Protein AF-A0A2H9LDQ8-F1 (afdb_monomer_lite)

Sequence (93 aa):
MPEIIDREKVILEIIKEYWPISALEIADHFKENVKLRKEKRKASTKYTYYLKKLINKHLVLSKRAGNSLIVWPIEVEKYRTIHQILREVKYAE

Secondary structure (DSSP, 8-state):
-----HHHHHHHHHHHHH-SEEHHHHHHHTT----SHHHHHHHHHHHHHHHHHHHHTTSEEEEEETTEEEEEETTHHHHHHHHHHHHHHHT--

Structure (mmCIF, N/CA/C/O backbone):
data_AF-A0A2H9LDQ8-F1
#
_entry.id   AF-A0A2H9LDQ8-F1
#
loop_
_atom_site.group_PDB
_atom_site.id
_atom_site.type_symbol
_atom_site.label_atom_id
_atom_site.label_alt_id
_atom_site.label_comp_id
_atom_site.label_asym_id
_atom_site.label_entity_id
_atom_site.label_seq_id
_atom_site.pdbx_PDB_ins_code
_atom_site.Cartn_x
_atom_site.Cartn_y
_atom_site.Cartn_z
_atom_site.occupancy
_atom_site.B_iso_or_equiv
_atom_site.auth_seq_id
_atom_site.auth_comp_id
_atom_site.auth_asym_id
_atom_site.auth_atom_id
_atom_site.pdbx_PDB_model_num
ATOM 1 N N . MET A 1 1 ? 2.826 21.782 4.100 1.00 46.16 1 MET A N 1
ATOM 2 C CA . MET A 1 1 ? 2.480 20.353 3.894 1.00 46.16 1 MET A CA 1
ATOM 3 C C . MET A 1 1 ? 3.460 19.787 2.877 1.00 46.16 1 MET A C 1
ATOM 5 O O . MET A 1 1 ? 3.685 20.481 1.894 1.00 46.16 1 MET A O 1
ATOM 9 N N . PRO A 1 2 ? 4.091 18.618 3.088 1.00 49.88 2 PRO A N 1
ATOM 10 C CA . PRO A 1 2 ? 5.023 18.074 2.104 1.00 49.88 2 PRO A CA 1
ATOM 11 C C . PRO A 1 2 ? 4.272 17.777 0.805 1.00 49.88 2 PRO A C 1
ATOM 13 O O . PRO A 1 2 ? 3.293 17.027 0.808 1.00 49.88 2 PRO A O 1
ATOM 16 N N . GLU A 1 3 ? 4.725 18.393 -0.282 1.00 52.50 3 GLU A N 1
ATOM 17 C CA . GLU A 1 3 ? 4.134 18.302 -1.614 1.00 52.50 3 GLU A CA 1
ATOM 18 C C . GLU A 1 3 ? 3.938 16.829 -2.003 1.00 52.50 3 GLU A C 1
ATOM 20 O O . GLU A 1 3 ? 4.867 16.014 -2.001 1.00 52.50 3 GLU A O 1
ATOM 25 N N . ILE A 1 4 ? 2.688 16.441 -2.244 1.00 58.09 4 ILE A N 1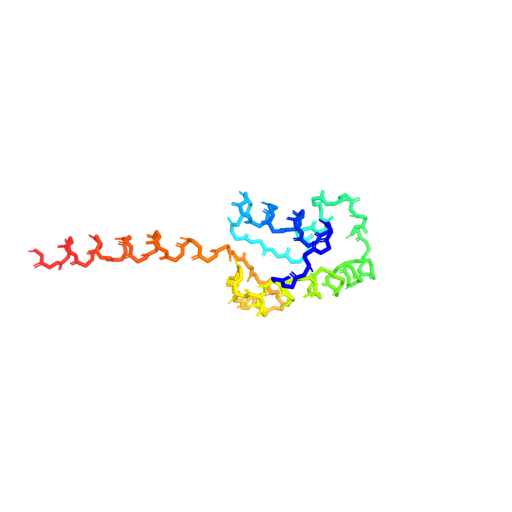
ATOM 26 C CA . ILE A 1 4 ? 2.374 15.122 -2.782 1.00 58.09 4 ILE A CA 1
ATOM 27 C C . ILE A 1 4 ? 2.518 15.251 -4.298 1.00 58.09 4 ILE A C 1
ATOM 29 O O . ILE A 1 4 ? 1.708 15.923 -4.934 1.00 58.09 4 ILE A O 1
ATOM 33 N N . ILE A 1 5 ? 3.557 14.630 -4.861 1.00 70.31 5 ILE A N 1
ATOM 34 C CA . ILE A 1 5 ? 3.756 14.525 -6.314 1.00 70.31 5 ILE A CA 1
ATOM 35 C C . ILE A 1 5 ? 2.523 13.826 -6.906 1.00 70.31 5 ILE A C 1
ATOM 37 O O . ILE A 1 5 ? 2.013 12.890 -6.290 1.00 70.31 5 ILE A O 1
ATOM 41 N N . ASP A 1 6 ? 2.053 14.222 -8.091 1.00 82.69 6 ASP A N 1
ATOM 42 C CA . ASP A 1 6 ? 0.777 13.756 -8.667 1.00 82.69 6 ASP A CA 1
ATOM 43 C C . ASP A 1 6 ? 0.588 12.234 -8.635 1.00 82.69 6 ASP A C 1
ATOM 45 O O . ASP A 1 6 ? -0.497 11.736 -8.341 1.00 82.69 6 ASP A O 1
ATOM 49 N N . ARG A 1 7 ? 1.668 11.467 -8.820 1.00 88.69 7 ARG A N 1
ATOM 50 C CA . ARG A 1 7 ? 1.617 10.002 -8.744 1.00 88.69 7 ARG A CA 1
ATOM 51 C C . ARG A 1 7 ? 1.287 9.467 -7.344 1.00 88.69 7 ARG A C 1
ATOM 53 O O . ARG A 1 7 ? 0.580 8.472 -7.244 1.00 88.69 7 ARG A O 1
ATOM 60 N N . GLU A 1 8 ? 1.769 10.095 -6.273 1.00 92.88 8 GLU A N 1
ATOM 61 C CA . GLU A 1 8 ? 1.415 9.708 -4.899 1.00 92.88 8 GLU A CA 1
ATOM 62 C C . GLU A 1 8 ? -0.063 9.998 -4.601 1.00 92.88 8 GLU A C 1
ATOM 64 O O . GLU A 1 8 ? -0.700 9.188 -3.932 1.00 92.88 8 GLU A O 1
ATOM 69 N N . LYS A 1 9 ? -0.619 11.098 -5.139 1.00 94.50 9 LYS A N 1
ATOM 70 C CA . LYS A 1 9 ? -2.054 11.412 -5.014 1.00 94.50 9 LYS A CA 1
ATOM 71 C C . LYS A 1 9 ? -2.901 10.338 -5.686 1.00 94.50 9 LYS A C 1
ATOM 73 O O . LYS A 1 9 ? -3.785 9.782 -5.050 1.00 94.50 9 LYS A O 1
ATOM 78 N N . VAL A 1 10 ? -2.580 9.991 -6.934 1.00 95.94 10 VAL A N 1
ATOM 79 C CA . VAL A 1 10 ? -3.307 8.949 -7.678 1.00 95.94 10 VAL A CA 1
ATOM 80 C C . VAL A 1 10 ? -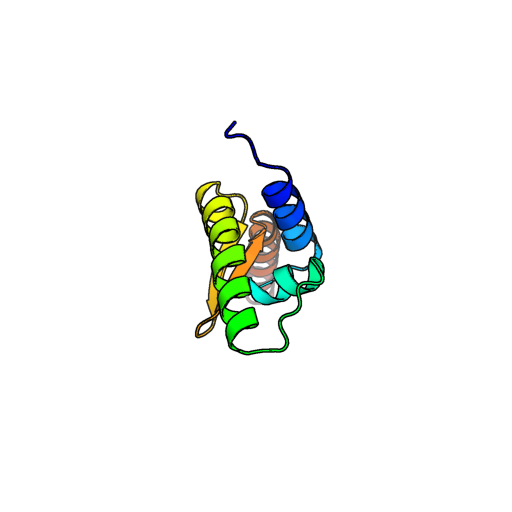3.237 7.600 -6.957 1.00 95.94 10 VAL A C 1
ATOM 82 O O . VAL A 1 10 ? -4.248 6.920 -6.833 1.00 95.94 10 VAL A O 1
ATOM 85 N N . ILE A 1 11 ? -2.066 7.220 -6.433 1.00 96.81 11 ILE A N 1
ATOM 86 C CA . ILE A 1 11 ? -1.925 5.977 -5.659 1.00 96.81 11 ILE A CA 1
ATOM 87 C C . ILE A 1 11 ? -2.783 6.015 -4.390 1.00 96.81 11 ILE A C 1
ATOM 89 O O . ILE A 1 11 ? -3.401 5.009 -4.056 1.00 96.81 11 ILE A O 1
ATOM 93 N N . LEU A 1 12 ? -2.834 7.147 -3.684 1.00 96.62 12 LEU A N 1
ATOM 94 C CA . LEU A 1 12 ? -3.674 7.285 -2.497 1.00 96.62 12 LEU A CA 1
ATOM 95 C C . LEU A 1 12 ? -5.162 7.123 -2.829 1.00 96.62 12 LEU A C 1
ATOM 97 O O . LEU A 1 12 ? -5.860 6.436 -2.090 1.00 96.62 12 LEU A O 1
ATOM 101 N N . GLU A 1 13 ? -5.635 7.701 -3.933 1.00 96.44 13 GLU A N 1
ATOM 102 C CA . GLU A 1 13 ? -7.028 7.536 -4.371 1.00 96.44 13 GLU A CA 1
ATOM 103 C C . GLU A 1 13 ? -7.343 6.076 -4.728 1.00 96.44 13 GLU A C 1
ATOM 105 O O . GLU A 1 13 ? -8.339 5.539 -4.252 1.00 96.44 13 GLU A O 1
ATOM 110 N N . ILE A 1 14 ? -6.437 5.380 -5.426 1.00 97.69 14 ILE A N 1
ATOM 111 C CA . ILE A 1 14 ? -6.571 3.932 -5.670 1.00 97.69 14 ILE A CA 1
ATOM 112 C C . ILE A 1 14 ? -6.674 3.164 -4.343 1.00 97.69 14 ILE A C 1
ATOM 114 O O . ILE A 1 14 ? -7.518 2.285 -4.197 1.00 97.69 14 ILE A O 1
ATOM 118 N N . ILE A 1 15 ? -5.847 3.496 -3.346 1.00 97.56 15 ILE A N 1
ATOM 119 C CA . ILE A 1 15 ? -5.906 2.837 -2.032 1.00 97.56 15 ILE A CA 1
ATOM 120 C C . ILE A 1 15 ? -7.244 3.110 -1.339 1.00 97.56 15 ILE A C 1
ATOM 122 O O . ILE A 1 15 ? -7.779 2.207 -0.707 1.00 97.56 15 ILE A O 1
ATOM 126 N N . LYS A 1 16 ? -7.803 4.319 -1.443 1.00 95.75 16 LYS A N 1
ATOM 127 C CA . LYS A 1 16 ? -9.099 4.653 -0.829 1.00 95.75 16 LYS A CA 1
ATOM 128 C C . LYS A 1 16 ? -10.272 3.901 -1.448 1.00 95.75 16 LYS A C 1
ATOM 130 O O . LYS A 1 16 ? -11.230 3.611 -0.738 1.00 95.75 16 LYS A O 1
ATOM 135 N N . GLU A 1 17 ? -10.192 3.582 -2.731 1.00 96.56 17 GLU A N 1
ATOM 136 C CA . GLU A 1 17 ? -11.271 2.914 -3.460 1.00 96.56 17 GLU A CA 1
ATOM 137 C C . GLU A 1 17 ? -11.172 1.381 -3.391 1.00 96.56 17 GLU A C 1
ATOM 139 O O . GLU A 1 17 ? -12.189 0.710 -3.238 1.00 96.56 17 GLU A O 1
ATOM 144 N N . TYR A 1 18 ? -9.957 0.824 -3.431 1.00 97.25 18 TYR A N 1
ATOM 145 C CA . TYR A 1 18 ? -9.725 -0.618 -3.612 1.00 97.25 18 TYR A CA 1
ATOM 146 C C . TYR A 1 18 ? -9.054 -1.306 -2.412 1.00 97.25 18 TYR A C 1
ATOM 148 O O . TYR A 1 18 ? -8.498 -2.394 -2.551 1.00 97.25 18 TYR A O 1
ATOM 156 N N . TRP A 1 19 ? -9.051 -0.691 -1.224 1.00 94.69 19 TRP A N 1
ATOM 157 C CA . TRP A 1 19 ? -8.456 -1.321 -0.042 1.00 94.69 19 TRP A CA 1
ATOM 158 C C . TRP A 1 19 ? -9.193 -2.609 0.371 1.00 94.69 19 TRP A C 1
ATOM 160 O O . TRP A 1 19 ? -10.413 -2.704 0.241 1.00 94.69 19 TRP A O 1
ATOM 170 N N . PRO A 1 20 ? -8.480 -3.574 0.981 1.00 95.94 20 PRO A N 1
ATOM 171 C CA . PRO A 1 20 ? -7.028 -3.612 1.187 1.00 95.94 20 PRO A CA 1
ATOM 172 C C . PRO A 1 20 ? -6.269 -3.966 -0.103 1.00 95.94 20 PRO A C 1
ATOM 174 O O . PRO A 1 20 ? -6.671 -4.875 -0.816 1.00 95.94 20 PRO A O 1
ATOM 177 N N . ILE A 1 21 ? -5.140 -3.296 -0.367 1.00 97.81 21 ILE A N 1
ATOM 178 C CA . ILE A 1 21 ? -4.415 -3.434 -1.644 1.00 97.81 21 ILE A CA 1
ATOM 179 C C . ILE A 1 21 ? -2.893 -3.538 -1.468 1.00 97.81 21 ILE A C 1
ATOM 181 O O . ILE A 1 21 ? -2.320 -3.021 -0.507 1.00 97.81 21 ILE A O 1
ATOM 185 N N . SER A 1 22 ? -2.214 -4.208 -2.397 1.00 97.44 22 SER A N 1
ATOM 186 C CA . SER A 1 22 ? -0.760 -4.389 -2.452 1.00 97.44 22 SER A CA 1
ATOM 187 C C . SER A 1 22 ? -0.080 -3.579 -3.561 1.00 97.44 22 SER A C 1
ATOM 189 O O . SER A 1 22 ? -0.700 -3.040 -4.475 1.00 97.44 22 SER A O 1
ATOM 191 N N . ALA A 1 23 ? 1.255 -3.540 -3.522 1.00 96.50 23 ALA A N 1
ATOM 192 C CA . ALA A 1 23 ? 2.069 -2.874 -4.540 1.00 96.50 23 ALA A CA 1
ATOM 193 C C . ALA A 1 23 ? 1.872 -3.424 -5.970 1.00 96.50 23 ALA A C 1
ATOM 195 O O . ALA A 1 23 ? 2.029 -2.670 -6.927 1.00 96.50 23 ALA A O 1
ATOM 196 N N . LEU A 1 24 ? 1.577 -4.721 -6.127 1.00 95.38 24 LEU A N 1
ATOM 197 C CA . LEU A 1 24 ? 1.362 -5.322 -7.449 1.00 95.38 24 LEU A CA 1
ATOM 198 C C . LEU A 1 24 ? -0.031 -5.010 -7.990 1.00 95.38 24 LEU A C 1
ATOM 200 O O . LEU A 1 24 ? -0.143 -4.649 -9.152 1.00 95.38 24 LEU A O 1
ATOM 204 N N . GLU A 1 25 ? -1.052 -5.051 -7.138 1.00 96.19 25 GLU A N 1
ATOM 205 C CA . GLU A 1 25 ? -2.414 -4.671 -7.530 1.00 96.19 25 GLU A CA 1
ATOM 206 C C . GLU A 1 25 ? -2.467 -3.191 -7.934 1.00 96.19 25 GLU A C 1
ATOM 208 O O . GLU A 1 25 ? -3.059 -2.844 -8.950 1.00 96.19 25 GLU A O 1
ATOM 213 N N . ILE A 1 26 ? -1.740 -2.309 -7.232 1.00 96.69 26 ILE A N 1
ATOM 214 C CA . ILE A 1 26 ? -1.583 -0.914 -7.672 1.00 96.69 26 ILE A CA 1
ATOM 215 C C . ILE A 1 26 ? -0.942 -0.848 -9.066 1.00 96.69 26 ILE A C 1
ATOM 217 O O . ILE A 1 26 ? -1.393 -0.067 -9.898 1.00 96.69 26 ILE A O 1
ATOM 221 N N . ALA A 1 27 ? 0.087 -1.653 -9.353 1.00 95.19 27 ALA A N 1
ATOM 222 C CA . ALA A 1 27 ? 0.700 -1.685 -10.684 1.00 95.19 27 ALA A CA 1
ATOM 223 C C . ALA A 1 27 ? -0.303 -2.082 -11.783 1.00 95.19 27 ALA A C 1
ATOM 225 O O . ALA A 1 27 ? -0.269 -1.501 -12.872 1.00 95.19 27 ALA A O 1
ATOM 226 N N . ASP A 1 28 ? -1.224 -2.998 -11.476 1.00 94.75 28 ASP A N 1
ATOM 227 C CA . ASP A 1 28 ? -2.291 -3.418 -12.388 1.00 94.75 28 ASP A CA 1
ATOM 228 C C . ASP A 1 28 ? -3.259 -2.263 -12.703 1.00 94.75 28 ASP A C 1
ATOM 230 O O . ASP A 1 28 ? -3.617 -2.068 -13.867 1.00 94.75 28 ASP A O 1
ATOM 234 N N . HIS A 1 29 ? -3.592 -1.405 -11.727 1.00 95.19 29 HIS A N 1
ATOM 235 C CA . HIS A 1 29 ? -4.390 -0.188 -11.970 1.00 95.19 29 HIS A CA 1
ATOM 236 C C . HIS A 1 29 ? -3.691 0.817 -12.901 1.00 95.19 29 HIS A C 1
ATOM 238 O O . HIS A 1 29 ? -4.350 1.546 -13.642 1.00 95.19 29 HIS A O 1
ATOM 244 N N . PHE A 1 30 ? -2.356 0.832 -12.922 1.00 92.56 30 PHE A N 1
ATOM 245 C CA . PHE A 1 30 ? -1.571 1.619 -13.881 1.00 92.56 30 PHE A CA 1
ATOM 246 C C . PHE A 1 30 ? -1.361 0.908 -15.227 1.00 92.56 30 PHE A C 1
ATOM 248 O O . PHE A 1 30 ? -0.657 1.443 -16.087 1.00 92.56 30 PHE A O 1
ATOM 255 N N . LYS A 1 31 ? -1.969 -0.270 -15.428 1.00 91.06 31 LYS A N 1
ATOM 256 C CA . LYS A 1 31 ? -1.824 -1.113 -16.625 1.00 91.06 31 LYS A CA 1
ATOM 257 C C . LYS A 1 31 ? -0.360 -1.454 -16.933 1.00 91.06 31 LYS A C 1
ATOM 259 O O . LYS A 1 31 ? 0.014 -1.603 -18.098 1.00 91.06 31 LYS A O 1
ATOM 264 N N 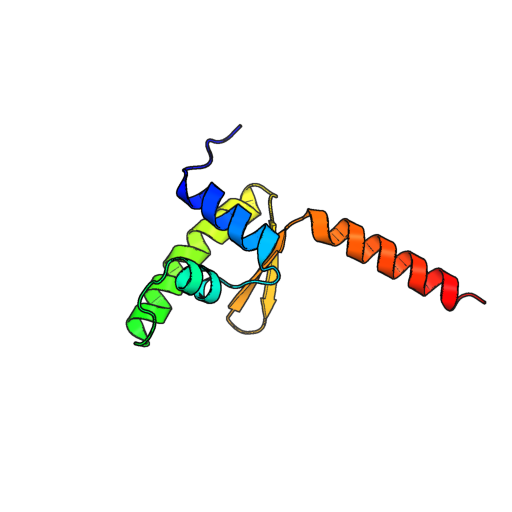. GLU A 1 32 ? 0.490 -1.559 -15.907 1.00 89.50 32 GLU A N 1
ATOM 265 C CA . GLU A 1 32 ? 1.875 -1.987 -16.106 1.00 89.50 32 GLU A CA 1
ATOM 266 C C . GLU A 1 32 ? 1.922 -3.473 -16.472 1.00 89.50 32 GLU A C 1
ATOM 268 O O . GLU A 1 32 ? 1.227 -4.304 -15.890 1.00 89.50 32 GLU A O 1
ATOM 273 N N . ASN A 1 33 ? 2.766 -3.837 -17.440 1.00 83.00 33 ASN A N 1
ATOM 274 C CA . ASN A 1 33 ? 2.946 -5.241 -17.778 1.00 83.00 33 ASN A CA 1
ATOM 275 C C . ASN A 1 33 ? 3.730 -5.939 -16.661 1.00 83.00 33 ASN A C 1
ATOM 277 O O . ASN A 1 33 ? 4.931 -5.730 -16.508 1.00 83.00 33 ASN A O 1
ATOM 281 N N . VAL A 1 34 ? 3.036 -6.768 -15.887 1.00 87.12 34 VAL A N 1
ATOM 282 C CA . VAL A 1 34 ? 3.605 -7.579 -14.807 1.00 87.12 34 VAL A CA 1
ATOM 283 C C . VAL A 1 34 ? 3.535 -9.076 -15.126 1.00 87.12 34 VAL A C 1
ATOM 285 O O . VAL A 1 34 ? 3.447 -9.906 -14.224 1.00 87.12 34 VAL A O 1
ATOM 288 N N . LYS A 1 35 ? 3.570 -9.468 -16.406 1.00 87.81 35 LYS A N 1
ATOM 289 C CA . LYS A 1 35 ? 3.499 -10.887 -16.803 1.00 87.81 35 LYS A CA 1
ATOM 290 C C . LYS A 1 35 ? 4.766 -11.648 -16.425 1.00 87.81 35 LYS A C 1
ATOM 292 O O . LYS A 1 35 ? 4.682 -12.764 -15.908 1.00 87.81 35 LYS A O 1
ATOM 297 N N . LEU A 1 36 ? 5.942 -11.055 -16.631 1.00 91.81 36 LEU A N 1
ATOM 298 C CA . LEU A 1 36 ? 7.213 -11.718 -16.347 1.00 91.81 36 LEU A CA 1
ATOM 299 C C . LEU A 1 36 ? 7.654 -11.509 -14.894 1.00 91.81 36 LEU A C 1
ATOM 301 O O . LEU A 1 36 ? 7.478 -10.447 -14.297 1.00 91.81 36 LEU A O 1
ATOM 305 N N . ARG A 1 37 ? 8.344 -12.506 -14.322 1.00 90.75 37 ARG A N 1
ATOM 306 C CA . ARG A 1 37 ? 8.865 -12.450 -12.939 1.00 90.75 37 ARG A CA 1
ATOM 307 C C . ARG A 1 37 ? 9.753 -11.226 -12.682 1.00 90.75 37 ARG A C 1
ATOM 309 O O . ARG A 1 37 ? 9.709 -10.648 -11.596 1.00 90.75 37 ARG A O 1
ATOM 316 N N . LYS A 1 38 ? 10.570 -10.837 -13.667 1.00 92.25 38 LYS A N 1
ATOM 317 C CA . LYS A 1 38 ? 11.448 -9.658 -13.586 1.00 92.25 38 LYS A CA 1
ATOM 318 C C . LYS A 1 38 ? 10.637 -8.360 -13.513 1.00 92.25 38 LYS A C 1
ATOM 320 O O . LYS A 1 38 ? 10.966 -7.486 -12.715 1.00 92.25 38 LYS A O 1
ATOM 325 N N . GLU A 1 39 ? 9.565 -8.265 -14.292 1.00 91.81 39 GLU A N 1
ATOM 326 C CA . GLU A 1 39 ? 8.672 -7.103 -14.326 1.00 91.81 39 GLU A CA 1
ATOM 327 C C . GLU A 1 39 ? 7.876 -6.986 -13.026 1.00 91.81 39 GLU A C 1
ATOM 329 O O . GLU A 1 39 ? 7.884 -5.920 -12.415 1.00 91.81 39 GLU A O 1
ATOM 334 N N . LYS A 1 40 ? 7.327 -8.101 -12.516 1.00 92.94 40 LYS A N 1
ATOM 335 C CA . LYS A 1 40 ? 6.682 -8.160 -11.190 1.00 92.94 40 LYS A CA 1
ATOM 336 C C . LYS A 1 40 ? 7.586 -7.613 -10.094 1.00 92.94 40 LYS A C 1
ATOM 338 O O . LYS A 1 40 ? 7.163 -6.793 -9.287 1.00 92.94 40 LYS A O 1
ATOM 343 N N . ARG A 1 41 ? 8.852 -8.041 -10.061 1.00 92.88 41 ARG A N 1
ATOM 344 C CA . ARG A 1 41 ? 9.818 -7.542 -9.069 1.00 92.88 41 ARG A CA 1
ATOM 345 C C . ARG A 1 41 ? 10.034 -6.037 -9.203 1.00 92.88 41 ARG A C 1
ATOM 347 O O . ARG A 1 41 ? 9.977 -5.335 -8.200 1.00 92.88 41 ARG A O 1
ATOM 354 N N . LYS A 1 42 ? 10.229 -5.539 -10.428 1.00 94.12 42 LYS A N 1
ATOM 355 C CA . LYS A 1 42 ? 10.423 -4.106 -10.693 1.00 94.12 42 LYS A CA 1
ATOM 356 C C . LYS A 1 42 ? 9.207 -3.280 -10.259 1.00 94.12 42 LYS A C 1
ATOM 358 O O . LYS A 1 42 ? 9.383 -2.288 -9.553 1.00 94.12 42 LYS A O 1
ATOM 363 N N . ALA A 1 43 ? 8.002 -3.707 -10.632 1.00 94.12 43 ALA A N 1
ATOM 364 C CA . ALA A 1 43 ? 6.750 -3.068 -10.238 1.00 94.12 43 ALA A CA 1
ATOM 365 C C . ALA A 1 43 ? 6.581 -3.083 -8.712 1.00 94.12 43 ALA A C 1
ATOM 367 O O . ALA A 1 43 ? 6.408 -2.034 -8.097 1.00 94.12 43 ALA A O 1
ATOM 368 N N . SER A 1 44 ? 6.758 -4.242 -8.073 1.00 94.38 44 SER A N 1
ATOM 369 C CA . SER A 1 44 ? 6.685 -4.373 -6.615 1.00 94.38 44 SER A CA 1
ATOM 370 C C . SER A 1 44 ? 7.634 -3.405 -5.904 1.00 94.38 44 SER A C 1
ATOM 372 O O . SER A 1 44 ? 7.193 -2.663 -5.027 1.00 94.38 44 SER A O 1
ATOM 374 N N . THR A 1 45 ? 8.907 -3.326 -6.309 1.00 95.19 45 THR A N 1
ATOM 375 C CA . THR A 1 45 ? 9.866 -2.369 -5.733 1.00 95.19 45 THR A CA 1
ATOM 376 C C . THR A 1 45 ? 9.429 -0.919 -5.951 1.00 95.19 45 THR A C 1
ATOM 378 O O . THR A 1 45 ? 9.430 -0.134 -4.999 1.00 95.19 45 THR A O 1
ATOM 381 N N . LYS A 1 46 ? 9.015 -0.564 -7.174 1.00 94.88 46 LYS A N 1
ATOM 382 C CA . LYS A 1 46 ? 8.570 0.789 -7.536 1.00 94.88 46 LYS A CA 1
ATOM 383 C C . LYS A 1 46 ? 7.374 1.243 -6.700 1.00 94.88 46 LYS A C 1
ATOM 385 O O . LYS A 1 46 ? 7.409 2.328 -6.130 1.00 94.88 46 LYS A O 1
ATOM 390 N N . TYR A 1 47 ? 6.323 0.437 -6.606 1.00 96.19 47 TYR A N 1
ATOM 391 C CA . TYR A 1 47 ? 5.114 0.832 -5.885 1.00 96.19 47 TYR A CA 1
ATOM 392 C C . TYR A 1 47 ? 5.290 0.749 -4.372 1.00 96.19 47 TYR A C 1
ATOM 394 O O . TYR A 1 47 ? 4.804 1.624 -3.661 1.00 96.19 47 TYR A O 1
ATOM 402 N N . THR A 1 48 ? 6.105 -0.184 -3.872 1.00 96.12 48 THR A N 1
ATOM 403 C CA . THR A 1 48 ? 6.481 -0.217 -2.448 1.00 96.12 48 THR A CA 1
ATOM 404 C C . THR A 1 48 ? 7.165 1.078 -2.004 1.00 96.12 48 THR A C 1
ATOM 406 O O . THR A 1 48 ? 6.953 1.520 -0.877 1.00 96.12 48 THR A O 1
ATOM 409 N N . TYR A 1 49 ? 7.961 1.721 -2.866 1.00 95.75 49 TYR A N 1
ATOM 410 C CA . TYR A 1 49 ? 8.553 3.028 -2.562 1.00 95.75 49 TYR A CA 1
ATOM 411 C C . TYR A 1 49 ? 7.484 4.099 -2.297 1.00 95.75 49 TYR A C 1
ATOM 413 O O . TYR A 1 49 ? 7.554 4.789 -1.280 1.00 95.75 49 TYR A O 1
ATOM 421 N N . TYR A 1 50 ? 6.465 4.198 -3.155 1.00 96.12 50 TYR A N 1
ATOM 422 C CA . TYR A 1 50 ? 5.359 5.138 -2.950 1.00 96.12 50 TYR A CA 1
ATOM 423 C C . TYR A 1 50 ? 4.524 4.783 -1.716 1.00 96.12 50 TYR A C 1
ATOM 425 O O . TYR A 1 50 ? 4.209 5.667 -0.924 1.00 96.12 50 TYR A O 1
ATOM 433 N N . LEU A 1 51 ? 4.246 3.495 -1.490 1.00 96.75 51 LEU A N 1
ATOM 434 C CA . LEU A 1 51 ? 3.538 3.039 -0.291 1.00 96.75 51 LEU A CA 1
ATOM 435 C C . LEU A 1 51 ? 4.269 3.441 0.990 1.00 96.75 51 LEU A C 1
ATOM 437 O O . LEU A 1 51 ? 3.658 4.008 1.888 1.00 96.75 51 LEU A O 1
ATOM 441 N N . LYS A 1 52 ? 5.589 3.232 1.060 1.00 96.31 52 LYS A N 1
ATOM 442 C CA . LYS A 1 52 ? 6.402 3.656 2.210 1.00 96.31 52 LYS A CA 1
ATOM 443 C C . LYS A 1 52 ? 6.313 5.157 2.462 1.00 96.31 52 LYS A C 1
ATOM 445 O O . LYS A 1 52 ? 6.245 5.571 3.613 1.00 96.31 52 LYS A O 1
ATOM 450 N N . LYS A 1 53 ? 6.272 5.980 1.412 1.00 95.31 53 LYS A N 1
ATOM 451 C CA . LYS A 1 53 ? 6.065 7.423 1.581 1.00 95.31 53 LYS A CA 1
ATOM 452 C C . LYS A 1 53 ? 4.693 7.756 2.152 1.00 95.31 53 LYS A C 1
ATOM 454 O O . LYS A 1 53 ? 4.619 8.589 3.047 1.00 95.31 53 LYS A O 1
ATOM 459 N N . LEU A 1 54 ? 3.629 7.127 1.654 1.00 96.00 54 LEU A N 1
ATOM 460 C CA . LEU A 1 54 ? 2.270 7.350 2.160 1.00 96.00 54 LEU A CA 1
ATOM 461 C C . LEU A 1 54 ? 2.130 6.897 3.621 1.00 96.00 54 LEU A C 1
ATOM 463 O O . LEU A 1 54 ? 1.492 7.593 4.410 1.00 96.00 54 LEU A O 1
ATOM 467 N N . ILE A 1 55 ? 2.792 5.797 3.994 1.00 96.50 55 ILE A N 1
ATOM 468 C CA . ILE A 1 55 ? 2.895 5.322 5.382 1.00 96.50 55 ILE A CA 1
ATOM 469 C C . ILE A 1 55 ? 3.629 6.354 6.245 1.00 96.50 55 ILE A C 1
ATOM 471 O O . ILE A 1 55 ? 3.115 6.760 7.279 1.00 96.50 55 ILE A O 1
ATOM 475 N N . ASN A 1 56 ? 4.790 6.849 5.803 1.00 96.00 56 ASN A N 1
ATOM 476 C CA . ASN A 1 56 ? 5.553 7.863 6.544 1.00 96.00 56 ASN A CA 1
ATOM 477 C C . ASN A 1 56 ? 4.777 9.185 6.699 1.00 96.00 56 ASN A C 1
ATOM 479 O O . ASN A 1 56 ? 4.941 9.895 7.688 1.00 96.00 56 ASN A O 1
ATOM 483 N N . LYS A 1 57 ? 3.914 9.515 5.731 1.00 94.75 57 LYS A N 1
ATOM 484 C CA . LYS A 1 57 ? 2.987 10.657 5.788 1.00 94.75 57 LYS A CA 1
ATOM 485 C C . LYS A 1 57 ? 1.736 10.382 6.639 1.00 94.75 57 LYS A C 1
ATOM 487 O O . LYS A 1 57 ? 0.910 11.277 6.760 1.00 94.75 57 LYS A O 1
ATOM 492 N N . HIS A 1 58 ? 1.601 9.189 7.223 1.00 95.38 58 HIS A N 1
ATOM 493 C CA . HIS A 1 58 ? 0.459 8.758 8.041 1.00 95.38 58 HIS A CA 1
ATOM 494 C C . HIS A 1 58 ? -0.894 8.830 7.310 1.00 95.38 58 HIS A C 1
ATOM 496 O O . HIS A 1 58 ? -1.934 9.038 7.926 1.00 95.38 58 HIS A O 1
ATOM 502 N N . LEU A 1 59 ? -0.884 8.653 5.986 1.00 95.06 59 LEU A N 1
ATOM 503 C CA . LEU A 1 59 ? -2.099 8.669 5.160 1.00 95.06 59 LEU A CA 1
ATOM 504 C C . LEU A 1 59 ? -2.714 7.273 5.010 1.00 95.06 59 LEU A C 1
ATOM 506 O O . LEU A 1 59 ? -3.906 7.133 4.756 1.00 95.06 59 LEU A O 1
ATOM 510 N N . VAL A 1 60 ? -1.893 6.234 5.151 1.00 97.00 60 VAL A N 1
ATOM 511 C CA . VAL A 1 60 ? -2.306 4.835 5.034 1.00 97.00 60 VAL A CA 1
ATOM 512 C C . VAL A 1 60 ? -1.637 4.014 6.125 1.00 97.00 60 VAL A C 1
ATOM 514 O O . VAL A 1 60 ? -0.524 4.318 6.561 1.00 97.00 60 VAL A O 1
ATOM 517 N N . LEU A 1 61 ? -2.303 2.943 6.532 1.00 96.94 61 LEU A N 1
ATOM 518 C CA . LEU A 1 61 ? -1.736 1.911 7.385 1.00 96.94 61 LEU A CA 1
ATOM 519 C C . LEU A 1 61 ? -1.244 0.748 6.539 1.00 96.94 61 LEU A C 1
ATOM 521 O O 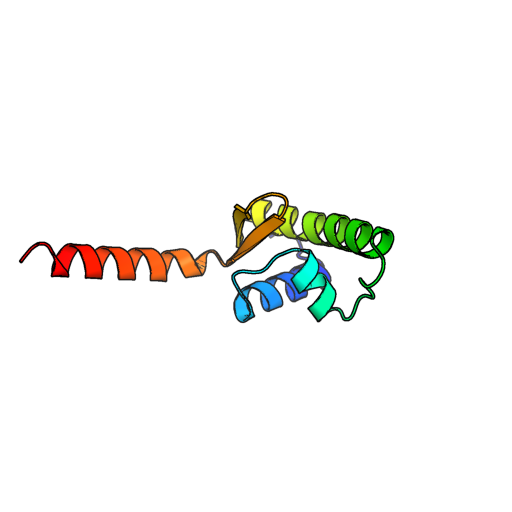. LEU A 1 61 ? -1.555 0.633 5.352 1.00 96.94 61 LEU A O 1
ATOM 525 N N . SER A 1 62 ? -0.440 -0.115 7.154 1.00 96.62 62 SER A N 1
ATOM 526 C CA . SER A 1 62 ? 0.099 -1.277 6.465 1.00 96.62 62 SER A CA 1
ATOM 527 C C . SER A 1 62 ? 0.218 -2.493 7.365 1.00 96.62 62 SER A C 1
ATOM 529 O O . SER A 1 62 ? 0.396 -2.379 8.578 1.00 96.62 62 SER A O 1
ATOM 531 N N . LYS A 1 63 ? 0.175 -3.671 6.747 1.00 95.94 63 LYS A N 1
ATOM 532 C CA . LYS A 1 63 ? 0.496 -4.954 7.371 1.00 95.94 63 LYS A CA 1
ATOM 533 C C . LYS A 1 63 ? 1.190 -5.853 6.362 1.00 95.94 63 LYS A C 1
ATOM 535 O O . LYS A 1 63 ? 0.879 -5.838 5.172 1.00 95.94 63 LYS A O 1
ATOM 540 N N . ARG A 1 64 ? 2.134 -6.661 6.840 1.00 95.38 64 ARG A N 1
ATOM 541 C CA . ARG A 1 64 ? 2.724 -7.722 6.022 1.00 95.38 64 ARG A CA 1
ATOM 542 C C . ARG A 1 64 ? 1.843 -8.965 6.038 1.00 95.38 64 ARG A C 1
ATOM 544 O O . ARG A 1 64 ? 1.462 -9.438 7.106 1.00 95.38 64 ARG A O 1
ATOM 551 N N . ALA A 1 65 ? 1.573 -9.495 4.852 1.00 92.81 65 ALA A N 1
ATOM 552 C CA . ALA A 1 65 ? 0.944 -10.791 4.634 1.00 92.81 65 ALA A CA 1
ATOM 553 C C . ALA A 1 65 ? 1.902 -11.639 3.785 1.00 92.81 65 ALA A C 1
ATOM 555 O O . ALA A 1 65 ? 2.043 -11.431 2.578 1.00 92.81 65 ALA A O 1
ATOM 556 N N . GLY A 1 66 ? 2.646 -12.535 4.442 1.00 91.25 66 GLY A N 1
ATOM 557 C CA . GLY A 1 66 ? 3.785 -13.214 3.825 1.00 91.25 66 GLY A CA 1
ATOM 558 C C . GLY A 1 66 ? 4.833 -12.209 3.330 1.00 91.25 66 GLY A C 1
ATOM 559 O O . GLY A 1 66 ? 5.313 -11.370 4.092 1.00 91.25 66 GLY A O 1
ATOM 560 N N . ASN A 1 67 ? 5.155 -12.271 2.036 1.00 87.69 67 ASN A N 1
ATOM 561 C CA . ASN A 1 67 ? 6.120 -11.370 1.395 1.00 87.69 67 ASN A CA 1
ATOM 562 C C . ASN A 1 67 ? 5.500 -10.070 0.850 1.00 87.69 67 ASN A C 1
ATOM 564 O O . ASN A 1 67 ? 6.230 -9.225 0.329 1.00 87.69 67 ASN A O 1
ATOM 568 N N . SER A 1 68 ? 4.181 -9.901 0.955 1.00 90.81 68 SER A N 1
ATOM 569 C CA . SER A 1 68 ? 3.463 -8.748 0.411 1.00 90.81 68 SER A CA 1
ATOM 570 C C . SER A 1 68 ? 3.191 -7.698 1.487 1.00 90.81 68 SER A C 1
ATOM 572 O O . SER A 1 68 ? 2.775 -8.019 2.602 1.00 90.81 68 SER A O 1
ATOM 574 N N . LEU A 1 69 ? 3.411 -6.427 1.141 1.00 96.00 69 LEU A N 1
ATOM 575 C CA . LEU A 1 69 ? 2.961 -5.283 1.930 1.00 96.00 69 LEU A CA 1
ATOM 576 C C . LEU A 1 69 ? 1.544 -4.919 1.485 1.00 96.00 69 LEU A C 1
ATOM 578 O O . LEU A 1 69 ? 1.357 -4.509 0.339 1.00 96.00 69 LEU A O 1
ATOM 582 N N . ILE A 1 70 ? 0.582 -5.084 2.385 1.00 97.50 70 ILE A N 1
ATOM 583 C CA . ILE A 1 70 ? -0.815 -4.707 2.183 1.00 97.50 70 ILE A CA 1
ATOM 584 C C . ILE A 1 70 ? -1.055 -3.373 2.876 1.00 97.50 70 ILE A C 1
ATOM 586 O O . ILE A 1 70 ? -0.586 -3.179 4.001 1.00 97.50 70 ILE A O 1
ATOM 590 N N . VAL A 1 71 ? -1.772 -2.469 2.218 1.00 98.06 71 VAL A N 1
ATOM 591 C CA . VAL A 1 71 ? -2.101 -1.136 2.725 1.00 98.06 71 VAL A CA 1
ATOM 592 C C . VAL A 1 71 ? -3.597 -0.849 2.641 1.00 98.06 71 VAL A C 1
ATOM 594 O O . VAL A 1 71 ? -4.314 -1.429 1.825 1.00 98.06 71 VAL A O 1
ATOM 597 N N . TRP A 1 72 ? -4.064 0.052 3.499 1.00 97.75 72 TRP A N 1
ATOM 598 C CA . TRP A 1 72 ? -5.431 0.578 3.506 1.00 97.75 72 TRP A CA 1
ATOM 599 C C . TRP A 1 72 ? -5.437 1.991 4.110 1.00 97.75 72 TRP A C 1
ATOM 601 O O . TRP A 1 72 ? -4.501 2.343 4.838 1.00 97.75 72 TRP A O 1
ATOM 611 N N . PRO A 1 73 ? -6.441 2.827 3.805 1.00 96.50 73 PRO A N 1
ATOM 612 C CA . PRO A 1 73 ? -6.490 4.202 4.292 1.00 96.50 73 PRO A CA 1
ATOM 613 C C . PRO A 1 73 ? -6.769 4.239 5.803 1.00 96.50 73 PRO A C 1
ATOM 615 O O . PRO A 1 73 ? -7.438 3.357 6.348 1.00 96.50 73 PRO A O 1
ATOM 618 N N . ILE A 1 74 ? -6.233 5.241 6.501 1.00 94.00 74 ILE A N 1
ATOM 619 C CA . ILE A 1 74 ? -6.313 5.330 7.971 1.00 94.00 74 ILE A CA 1
ATOM 620 C C . ILE A 1 74 ? -7.759 5.439 8.480 1.00 94.00 74 ILE A C 1
ATOM 622 O O . ILE A 1 74 ? -8.087 4.963 9.566 1.00 94.00 74 ILE A O 1
ATOM 626 N N . GLU A 1 75 ? -8.647 6.012 7.673 1.00 90.88 75 GLU A N 1
ATOM 627 C CA . GLU A 1 75 ? -10.068 6.192 7.958 1.00 90.88 75 GLU A CA 1
ATOM 628 C C . GLU A 1 75 ? -10.782 4.862 8.226 1.00 90.88 75 GLU A C 1
ATOM 630 O O . GLU A 1 75 ? -11.743 4.829 8.994 1.00 90.88 75 GLU A O 1
ATOM 635 N N . VAL A 1 76 ? -10.278 3.756 7.671 1.00 92.25 76 VAL A N 1
ATOM 636 C CA . VAL A 1 76 ? -10.858 2.416 7.840 1.00 92.25 76 VAL A CA 1
ATOM 637 C C . VAL A 1 76 ? -10.786 1.916 9.276 1.00 92.25 76 VAL A C 1
ATOM 639 O O . VAL A 1 76 ? -11.671 1.172 9.705 1.00 92.25 76 VAL A O 1
ATOM 642 N N . GLU A 1 77 ? -9.799 2.353 10.059 1.00 90.06 77 GLU A N 1
ATOM 643 C CA . GLU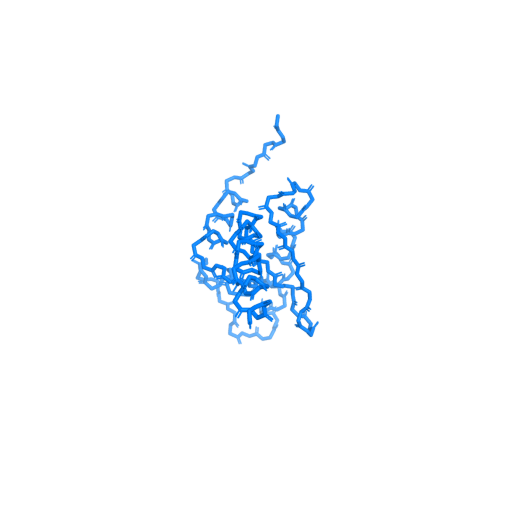 A 1 77 ? -9.723 1.966 11.471 1.00 90.06 77 GLU A CA 1
ATOM 644 C C . GLU A 1 77 ? -10.909 2.491 12.271 1.00 90.06 77 GLU A C 1
ATOM 646 O O . GLU A 1 77 ? -11.369 1.809 13.179 1.00 90.06 77 GLU A O 1
ATOM 651 N N . LYS A 1 78 ? -11.487 3.641 11.894 1.00 89.94 78 LYS A N 1
ATOM 652 C CA . LYS A 1 78 ? -12.694 4.157 12.557 1.00 89.94 78 LYS A CA 1
ATOM 653 C C . LYS A 1 78 ? -13.842 3.156 12.440 1.00 89.94 78 LYS A C 1
ATOM 655 O O . LYS A 1 78 ? -14.504 2.862 13.432 1.00 89.94 78 LYS A O 1
ATOM 660 N N . TYR A 1 79 ? -14.039 2.584 11.251 1.00 90.50 79 TYR A N 1
ATOM 661 C CA . TYR A 1 79 ? -15.067 1.566 11.030 1.00 90.50 79 TYR A CA 1
ATOM 662 C C . TYR A 1 79 ? -14.764 0.268 11.783 1.00 90.50 79 TYR A C 1
ATOM 664 O O . TYR A 1 79 ? -15.682 -0.337 12.337 1.00 90.50 79 TYR A O 1
ATOM 672 N N . ARG A 1 80 ? -13.491 -0.146 11.857 1.00 89.00 80 ARG A N 1
ATOM 673 C CA . ARG A 1 80 ? -13.079 -1.329 12.634 1.00 89.00 80 ARG A CA 1
ATOM 674 C C . ARG A 1 80 ? -13.358 -1.155 14.121 1.00 89.00 80 ARG A C 1
ATOM 676 O O . ARG A 1 80 ? -13.939 -2.052 14.725 1.00 89.00 80 ARG A O 1
ATOM 683 N N . THR A 1 81 ? -13.019 0.002 14.680 1.00 91.56 81 THR A N 1
ATOM 684 C CA . THR A 1 81 ? -13.298 0.336 16.079 1.00 91.56 81 THR A CA 1
ATOM 685 C C . THR A 1 81 ? -14.795 0.307 16.364 1.00 91.56 81 THR A C 1
ATOM 687 O O . THR A 1 81 ? -15.218 -0.355 17.306 1.00 91.56 81 THR A O 1
ATOM 690 N N . ILE A 1 82 ? -15.616 0.949 15.523 1.00 92.44 82 ILE A N 1
ATOM 691 C CA . ILE A 1 82 ? -17.080 0.920 15.676 1.00 92.44 82 ILE A CA 1
ATOM 692 C C . ILE A 1 82 ? -17.596 -0.522 15.633 1.00 92.44 82 ILE A C 1
ATOM 694 O O . ILE A 1 82 ? -18.373 -0.927 16.493 1.00 92.44 82 ILE A O 1
ATOM 698 N N . HIS A 1 83 ? -17.145 -1.318 14.663 1.00 92.75 83 HIS A N 1
ATOM 699 C CA . HIS A 1 83 ? -17.544 -2.718 14.551 1.00 92.75 83 HIS A 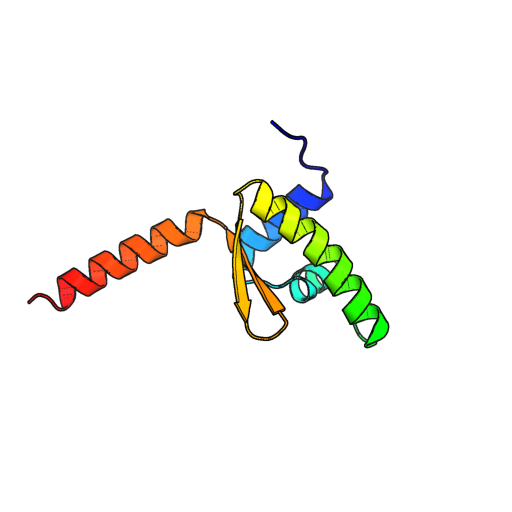CA 1
ATOM 700 C C . HIS A 1 83 ? -17.170 -3.533 15.797 1.00 92.75 83 HIS A C 1
ATOM 702 O O . HIS A 1 83 ? -17.965 -4.356 16.250 1.00 92.75 83 HIS A O 1
ATOM 708 N N . GLN A 1 84 ? -15.984 -3.302 16.362 1.00 92.81 84 GLN A N 1
ATOM 709 C CA . GLN A 1 84 ? -15.535 -3.983 17.571 1.00 92.81 84 GLN A CA 1
ATOM 710 C C . GLN A 1 84 ? -16.385 -3.607 18.789 1.00 92.81 84 GLN A C 1
ATOM 712 O O . GLN A 1 84 ? -16.870 -4.507 19.469 1.00 92.81 84 GLN A O 1
ATOM 717 N N . ILE A 1 85 ? -16.654 -2.314 18.998 1.00 93.12 85 ILE A N 1
ATOM 718 C CA . ILE A 1 85 ? -17.541 -1.837 20.072 1.00 93.12 85 ILE A CA 1
ATOM 719 C C . ILE A 1 85 ? -18.919 -2.500 19.955 1.00 93.12 85 ILE A C 1
ATOM 721 O O . ILE A 1 85 ? -19.441 -3.040 20.926 1.00 93.12 85 ILE A O 1
ATOM 725 N N . LEU A 1 86 ? -19.496 -2.521 18.749 1.00 93.25 86 LEU A N 1
ATOM 726 C CA . LEU A 1 86 ? -20.802 -3.143 18.511 1.00 93.25 86 LEU A CA 1
ATOM 727 C C . LEU A 1 86 ? -20.803 -4.653 18.777 1.00 93.25 86 LEU A C 1
ATOM 729 O O . LEU A 1 86 ? -21.832 -5.202 19.168 1.00 93.25 86 LEU A O 1
ATOM 733 N N . ARG A 1 87 ? -19.679 -5.342 18.550 1.00 92.44 87 ARG A N 1
ATOM 734 C CA . ARG A 1 87 ? -19.548 -6.759 18.904 1.00 92.44 87 ARG A CA 1
ATOM 735 C C . ARG A 1 87 ? -19.485 -6.944 20.411 1.00 92.44 87 ARG A C 1
ATOM 737 O O . ARG A 1 87 ? -20.213 -7.784 20.913 1.00 92.44 87 ARG A O 1
ATOM 744 N N . GLU A 1 88 ? -18.656 -6.183 21.111 1.00 89.06 88 GLU A N 1
ATOM 745 C CA . GLU A 1 88 ? -18.507 -6.299 22.567 1.00 89.06 88 GLU A CA 1
ATOM 746 C C . GLU A 1 88 ? -19.839 -6.060 23.292 1.00 89.06 88 GLU A C 1
ATOM 748 O O . GLU A 1 88 ? -20.188 -6.838 24.172 1.00 89.06 88 GLU A O 1
ATOM 753 N N . VAL A 1 89 ? -20.642 -5.087 22.841 1.00 79.00 89 VAL A N 1
ATOM 754 C CA . VAL A 1 89 ? -21.998 -4.852 23.372 1.00 79.00 89 VAL A CA 1
ATOM 755 C C . VAL A 1 89 ? -22.918 -6.064 23.170 1.00 79.00 89 VAL A C 1
ATOM 757 O O . VAL A 1 89 ? -23.628 -6.443 24.090 1.00 79.00 89 VAL A O 1
ATOM 760 N N . LYS A 1 90 ? -22.888 -6.714 21.998 1.00 71.81 90 LYS A N 1
ATOM 761 C CA . LYS A 1 90 ? -23.766 -7.859 21.684 1.00 71.81 90 LYS A CA 1
ATOM 762 C C . LYS A 1 90 ? -23.466 -9.149 22.455 1.00 71.81 90 LYS A C 1
ATOM 764 O O . LYS A 1 90 ? -24.309 -10.035 22.445 1.00 71.81 90 LYS A O 1
ATOM 769 N N . TYR A 1 91 ? -22.272 -9.298 23.026 1.00 61.72 91 TYR A N 1
ATOM 770 C CA . TYR A 1 91 ? -21.865 -10.502 23.770 1.00 61.72 91 TYR A CA 1
ATOM 771 C C . TYR A 1 91 ? -21.685 -10.236 25.274 1.00 61.72 91 TYR A C 1
ATOM 773 O O . TYR A 1 91 ? -21.185 -11.102 25.989 1.00 61.72 91 TYR A O 1
ATOM 781 N N . ALA A 1 92 ? -22.037 -9.033 25.736 1.00 60.00 92 ALA A N 1
ATOM 782 C CA . ALA A 1 92 ? -22.096 -8.672 27.151 1.00 60.00 92 ALA A CA 1
ATOM 783 C C . ALA A 1 92 ? -23.506 -8.858 27.757 1.00 60.00 92 ALA A C 1
ATOM 785 O O . ALA A 1 92 ? -23.666 -8.684 28.965 1.00 60.00 92 ALA A O 1
ATOM 786 N N . GLU A 1 93 ? -24.491 -9.207 26.922 1.00 51.53 93 GLU A N 1
ATOM 787 C CA . GLU A 1 93 ? -25.845 -9.664 27.280 1.00 51.53 93 GLU A CA 1
ATOM 788 C C . GLU A 1 93 ? -25.924 -11.196 27.218 1.00 51.53 93 GLU A C 1
ATOM 790 O O . GLU A 1 93 ? -26.625 -11.779 28.076 1.00 51.53 93 GLU A O 1
#

Radius of gyration: 15.91 Å; chains: 1; bounding box: 37×34×45 Å

Foldseek 3Di:
DPDQDVVLVVLLVCQAVDPQDWQQVSCVVVVQPPPDPVSVVVSRVVSVVSVVVCVVVQQWDWDDDDPTITIHGPVVVVVVVVVVVVVVVVVVD

pLDDT: mean 90.25, std 11.4, range [46.16, 98.06]